Protein AF-A0A5D0RI41-F1 (afdb_monomer_lite)

Secondary structure (DSSP, 8-state):
-HHHHHHHHHHHHHHHHHHHHHHHHHHHHHHHHHHHHHHHHHHHHHHHHHHHHHHHHHHHHHHHHHHHTTS-TTSHHHHHHHHHHHHHHHHHHHHHH--HHHHHHHHHHHHHH-HHHHHHHHHHHHHHHHHHHHHHTTSSSSS---------------TTPPPSS----------

Radius of gyration: 31.16 Å; chains: 1; bounding box: 79×75×70 Å

pLDDT: mean 76.44, std 14.95, range [45.0, 96.62]

Sequence (175 aa):
MATKSKKIARDAKERVKATVKDLADETAEMAREELDDGKAALRAKGRDLRDAAADEIDETGEAARDAAGRFDDDDYRHRAAAHLADALDGLAERLRQREPGQMRADVEDFARKNPLLFYAGAALGGFALARLAKATGREGADASEEDPDEDYPFRDDIPGYPDRKGRVTNGDARR

Structure (mmCIF, N/CA/C/O backbone):
data_AF-A0A5D0RI41-F1
#
_entry.id   AF-A0A5D0RI41-F1
#
loop_
_atom_site.group_PDB
_atom_site.id
_atom_site.type_symbol
_atom_site.label_atom_id
_atom_site.label_alt_id
_atom_site.label_comp_id
_atom_site.label_asym_id
_atom_site.label_entity_id
_atom_site.label_seq_id
_atom_site.pdbx_PDB_ins_code
_atom_site.Cartn_x
_atom_site.Cartn_y
_atom_site.Cartn_z
_atom_site.occupancy
_atom_site.B_iso_or_equiv
_atom_site.auth_seq_id
_atom_site.auth_comp_id
_atom_site.auth_asym_id
_atom_site.auth_atom_id
_atom_site.pdbx_PDB_model_num
ATOM 1 N N . MET A 1 1 ? -0.263 -37.499 16.303 1.00 57.28 1 MET A N 1
ATOM 2 C CA . MET A 1 1 ? 0.344 -36.144 16.290 1.00 57.28 1 MET A CA 1
ATOM 3 C C . MET A 1 1 ? -0.570 -35.023 15.755 1.00 57.28 1 MET A C 1
ATOM 5 O O . MET A 1 1 ? -0.284 -33.864 16.027 1.00 57.28 1 MET A O 1
ATOM 9 N N . ALA A 1 2 ? -1.705 -35.308 15.095 1.00 59.66 2 ALA A N 1
ATOM 10 C CA . ALA A 1 2 ? -2.601 -34.285 14.522 1.00 59.66 2 ALA A CA 1
ATOM 11 C C . ALA A 1 2 ? -3.332 -33.364 15.538 1.00 59.66 2 ALA A C 1
ATOM 13 O O . ALA A 1 2 ? -3.767 -32.268 15.189 1.00 59.66 2 ALA A O 1
ATOM 14 N N . THR A 1 3 ? -3.456 -33.760 16.807 1.00 67.94 3 THR A N 1
ATOM 15 C CA . THR A 1 3 ? -4.219 -33.028 17.839 1.00 67.94 3 THR A CA 1
ATOM 16 C C . THR A 1 3 ? -3.485 -31.825 18.442 1.00 67.94 3 THR A C 1
ATOM 18 O O . THR A 1 3 ? -4.135 -30.856 18.830 1.00 67.94 3 THR A O 1
ATOM 21 N N . LYS A 1 4 ? -2.145 -31.838 18.492 1.00 71.75 4 LYS A N 1
ATOM 22 C CA . LYS A 1 4 ? -1.349 -30.745 19.089 1.00 71.75 4 LYS A CA 1
ATOM 23 C C . LYS A 1 4 ? -1.290 -29.514 18.171 1.00 71.75 4 LYS A C 1
ATOM 25 O O . LYS A 1 4 ? -1.491 -28.397 18.634 1.00 71.75 4 LYS A O 1
ATOM 30 N N . SER A 1 5 ? -1.132 -29.732 16.861 1.00 72.31 5 SER A N 1
ATOM 31 C CA . SER A 1 5 ? -1.140 -28.666 15.840 1.00 72.31 5 SER A CA 1
ATOM 32 C C . SER A 1 5 ? -2.473 -27.909 15.774 1.00 72.31 5 SER A C 1
ATOM 34 O O . SER A 1 5 ? -2.492 -26.685 15.666 1.00 72.31 5 SER A O 1
ATOM 36 N N . LYS A 1 6 ? -3.604 -28.613 15.916 1.00 76.69 6 LYS A N 1
ATOM 37 C CA . LYS A 1 6 ? -4.940 -27.997 15.844 1.00 76.69 6 LYS A CA 1
ATOM 38 C C . LYS A 1 6 ? -5.241 -27.071 17.033 1.00 76.69 6 LYS A C 1
ATOM 40 O O . LYS A 1 6 ? -5.970 -26.098 16.864 1.00 76.69 6 LYS A O 1
ATOM 45 N N . LYS A 1 7 ? -4.673 -27.355 18.216 1.00 80.00 7 LYS A N 1
ATOM 46 C CA . LYS A 1 7 ? -4.773 -26.479 19.398 1.00 80.00 7 LYS A CA 1
ATOM 47 C C . LYS A 1 7 ? -3.977 -25.191 19.212 1.00 80.00 7 LYS A C 1
ATOM 49 O O . LYS A 1 7 ? -4.542 -24.119 19.363 1.00 80.00 7 LYS A O 1
ATOM 54 N N . ILE A 1 8 ? -2.717 -25.303 18.793 1.00 84.50 8 ILE A N 1
ATOM 55 C CA . ILE A 1 8 ? -1.834 -24.143 18.600 1.00 84.50 8 ILE A CA 1
ATOM 56 C C . ILE A 1 8 ? -2.419 -23.180 17.557 1.00 84.50 8 ILE A C 1
ATOM 58 O O . ILE A 1 8 ? -2.477 -21.977 17.796 1.00 84.50 8 ILE A O 1
ATOM 62 N N . ALA A 1 9 ? -2.933 -23.706 16.441 1.00 85.56 9 ALA A N 1
ATOM 63 C CA . ALA A 1 9 ? -3.579 -22.889 15.415 1.00 85.56 9 ALA A CA 1
ATOM 64 C C . ALA A 1 9 ? -4.858 -22.194 15.918 1.00 85.56 9 ALA A C 1
ATOM 66 O O . ALA A 1 9 ? -5.126 -21.049 15.555 1.00 85.56 9 ALA A O 1
ATOM 67 N N . ARG A 1 10 ? -5.651 -22.863 16.766 1.00 87.12 10 ARG A N 1
ATOM 68 C CA . ARG A 1 10 ? -6.853 -22.274 17.368 1.00 87.12 10 ARG A CA 1
ATOM 69 C C . ARG A 1 10 ? -6.493 -21.169 18.357 1.00 87.12 10 ARG A C 1
ATOM 71 O O . ARG A 1 10 ? -7.070 -20.097 18.262 1.00 87.12 10 ARG A O 1
ATOM 78 N N . ASP A 1 11 ? -5.530 -21.406 19.242 1.00 90.88 11 ASP A N 1
ATOM 79 C CA . ASP A 1 11 ? -5.113 -20.417 20.241 1.00 90.88 11 ASP A CA 1
ATOM 80 C C . ASP A 1 11 ? -4.475 -19.188 19.578 1.00 90.88 11 ASP A C 1
ATOM 82 O O . ASP A 1 11 ? -4.701 -18.059 20.005 1.00 90.88 11 ASP A O 1
ATOM 86 N N . ALA A 1 12 ? -3.706 -19.383 18.502 1.00 86.12 12 ALA A N 1
ATOM 87 C CA . ALA A 1 12 ? -3.192 -18.282 17.691 1.00 86.12 12 ALA A CA 1
ATOM 88 C C . ALA A 1 12 ? -4.334 -17.491 17.035 1.00 86.12 12 ALA A C 1
ATOM 90 O O . ALA A 1 12 ? -4.358 -16.266 17.117 1.00 86.12 12 ALA A O 1
ATOM 91 N N . LYS A 1 13 ? -5.320 -18.182 16.449 1.00 90.69 13 LYS A N 1
ATOM 92 C CA . LYS A 1 13 ? -6.497 -17.543 15.848 1.00 90.69 13 LYS A CA 1
ATOM 93 C C . LYS A 1 13 ? -7.323 -16.763 16.875 1.00 90.69 13 LYS A C 1
ATOM 95 O O . LYS A 1 13 ? -7.765 -15.667 16.562 1.00 90.69 13 LYS A O 1
ATOM 100 N N . GLU A 1 14 ? -7.532 -17.311 18.069 1.00 92.88 14 GLU A N 1
ATOM 101 C CA . GL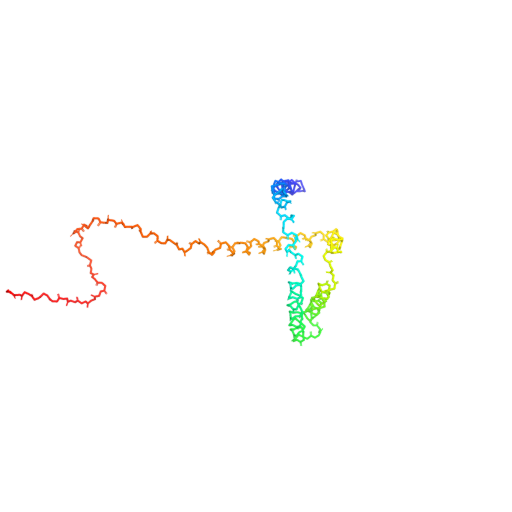U A 1 14 ? -8.270 -16.664 19.163 1.00 92.88 14 GLU A CA 1
ATOM 102 C C . GLU A 1 14 ? -7.568 -15.383 19.625 1.00 92.88 14 GLU A C 1
ATOM 104 O O . GLU A 1 14 ? -8.205 -14.337 19.697 1.00 92.88 14 GLU A O 1
ATOM 109 N N . ARG A 1 15 ? -6.246 -15.433 19.850 1.00 90.50 15 ARG A N 1
ATOM 110 C CA . ARG A 1 15 ? -5.467 -14.252 20.256 1.00 90.50 15 ARG A CA 1
ATOM 111 C C . ARG A 1 15 ? -5.462 -13.171 19.186 1.00 90.50 15 ARG A C 1
ATOM 113 O O . ARG A 1 15 ? -5.745 -12.022 19.493 1.00 90.50 15 ARG A O 1
ATOM 120 N N . VAL A 1 16 ? -5.209 -13.546 17.931 1.00 90.19 16 VAL A N 1
ATOM 121 C CA . VAL A 1 16 ? -5.262 -12.600 16.808 1.00 90.19 16 VAL A CA 1
ATOM 122 C C . VAL A 1 16 ? -6.659 -11.997 16.689 1.00 90.19 16 VAL A C 1
ATOM 124 O O . VAL A 1 16 ? -6.784 -10.794 16.516 1.00 90.19 16 VAL A O 1
ATOM 127 N N . LYS A 1 17 ? -7.719 -12.800 16.833 1.00 92.75 17 LYS A N 1
ATOM 128 C CA . LYS A 1 17 ? -9.097 -12.306 16.768 1.00 92.75 17 LYS A CA 1
ATOM 129 C C . LYS A 1 17 ? -9.418 -11.334 17.905 1.00 92.75 17 LYS A C 1
ATOM 131 O O . LYS A 1 17 ? -10.093 -10.348 17.641 1.00 92.75 17 LYS A O 1
ATOM 136 N N . ALA A 1 18 ? -8.958 -11.606 19.126 1.00 92.62 18 ALA A N 1
ATOM 137 C CA . ALA A 1 18 ? -9.145 -10.713 20.267 1.00 92.62 18 ALA A CA 1
ATOM 138 C C . ALA A 1 18 ? -8.424 -9.378 20.038 1.00 92.62 18 ALA A C 1
ATOM 140 O O . ALA A 1 18 ? -9.073 -8.342 20.004 1.00 92.62 18 ALA A O 1
ATOM 141 N N . THR A 1 19 ? -7.124 -9.413 19.729 1.00 90.44 19 THR A N 1
ATOM 142 C CA . THR A 1 19 ? -6.331 -8.201 19.469 1.00 90.44 19 THR A CA 1
ATOM 143 C C . THR A 1 19 ? -6.869 -7.388 18.293 1.00 90.44 19 THR A C 1
ATOM 145 O O . THR A 1 19 ? -6.920 -6.167 18.367 1.00 90.44 19 THR A O 1
ATOM 148 N N . VAL A 1 20 ? -7.295 -8.048 17.211 1.00 90.88 20 VAL A N 1
ATOM 149 C CA . VAL A 1 20 ? -7.903 -7.361 16.063 1.00 90.88 20 VAL A CA 1
ATOM 150 C C . VAL A 1 20 ? -9.240 -6.738 16.441 1.00 90.88 20 VAL A C 1
ATOM 152 O O . VAL A 1 20 ? -9.519 -5.642 15.979 1.00 90.88 20 VAL A O 1
ATOM 155 N N . LYS A 1 21 ? -10.068 -7.414 17.246 1.00 92.31 21 LYS A N 1
ATOM 156 C CA . LYS A 1 21 ? -11.368 -6.878 17.655 1.00 92.31 21 LYS A CA 1
ATOM 157 C C . LYS A 1 21 ? -11.198 -5.643 18.536 1.00 92.31 21 LYS A C 1
ATOM 159 O O . LYS A 1 21 ? -11.795 -4.623 18.225 1.00 92.31 21 LYS A O 1
ATOM 164 N N . ASP A 1 22 ? -10.361 -5.733 19.564 1.00 91.50 22 ASP A N 1
ATOM 165 C CA . ASP A 1 22 ? -10.142 -4.630 20.503 1.00 91.50 22 ASP A CA 1
ATOM 166 C C . ASP A 1 22 ? -9.575 -3.403 19.771 1.00 91.50 22 ASP A C 1
ATOM 168 O O . ASP A 1 22 ? -10.104 -2.301 19.892 1.00 91.50 22 ASP A O 1
ATOM 172 N N . LEU A 1 23 ? -8.573 -3.616 18.907 1.00 87.50 23 LEU A N 1
ATOM 173 C CA . LEU A 1 23 ? -7.994 -2.549 18.094 1.00 87.50 23 LEU A CA 1
ATOM 174 C C . LEU A 1 23 ? -8.993 -1.982 17.076 1.00 87.50 23 LEU A C 1
ATOM 176 O O . LEU A 1 23 ? -9.007 -0.776 16.843 1.00 87.50 23 LEU A O 1
ATOM 180 N N . ALA A 1 24 ? -9.809 -2.831 16.445 1.00 90.50 24 ALA A N 1
ATOM 181 C CA . ALA A 1 24 ? -10.804 -2.394 15.470 1.00 90.50 24 ALA A CA 1
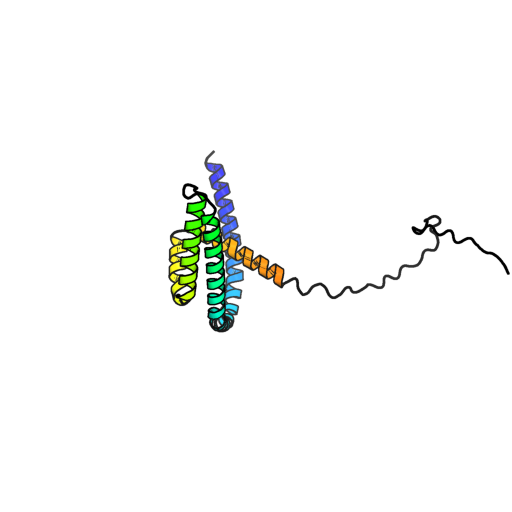ATOM 182 C C . ALA A 1 24 ? -11.917 -1.568 16.118 1.00 90.50 24 ALA A C 1
ATOM 184 O O . ALA A 1 24 ? -12.332 -0.585 15.516 1.00 90.50 24 ALA A O 1
ATOM 185 N N . ASP A 1 25 ? -12.385 -1.937 17.313 1.00 91.31 25 ASP A N 1
ATOM 186 C CA . ASP A 1 25 ? -13.413 -1.178 18.030 1.00 91.31 25 ASP A CA 1
ATOM 187 C C . ASP A 1 25 ? -12.871 0.211 18.433 1.00 91.31 25 ASP A C 1
ATOM 189 O O . ASP A 1 25 ? -13.503 1.221 18.128 1.00 91.31 25 ASP A O 1
ATOM 193 N N . GLU A 1 26 ? -11.654 0.284 18.988 1.00 87.12 26 GLU A N 1
ATOM 194 C CA . GLU A 1 26 ? -11.008 1.546 19.392 1.00 87.12 26 GLU A CA 1
ATOM 195 C C . GLU A 1 26 ? -10.714 2.476 18.199 1.00 87.12 26 GLU A C 1
ATOM 197 O O . GLU A 1 26 ? -11.006 3.672 18.229 1.00 87.12 26 GLU A O 1
ATOM 202 N N . THR A 1 27 ? -10.177 1.934 17.102 1.00 86.19 27 THR A N 1
ATOM 203 C CA . THR A 1 27 ? -9.853 2.740 15.911 1.00 86.19 27 THR A CA 1
ATOM 204 C C . THR A 1 27 ? -11.070 3.087 15.055 1.00 86.19 27 THR A C 1
ATOM 206 O O . THR A 1 27 ? -11.059 4.122 14.388 1.00 86.19 27 THR A O 1
ATOM 209 N N . ALA A 1 28 ? -12.132 2.274 15.058 1.00 87.12 28 ALA A N 1
ATOM 210 C CA . ALA A 1 28 ? -13.331 2.554 14.268 1.00 87.12 28 ALA A CA 1
ATOM 211 C C . ALA A 1 28 ? -14.121 3.758 14.790 1.00 87.12 28 ALA A C 1
ATOM 213 O O . ALA A 1 28 ? -14.754 4.442 13.985 1.00 87.12 28 ALA A O 1
ATOM 214 N N . GLU A 1 29 ? -14.114 4.018 16.099 1.00 85.50 29 GLU A N 1
ATOM 215 C CA . GLU A 1 29 ? -14.785 5.190 16.673 1.00 85.50 29 GLU A CA 1
ATOM 216 C C . GLU A 1 29 ? -14.066 6.486 16.291 1.00 85.50 29 GLU A C 1
ATOM 218 O O . GLU A 1 29 ? -14.686 7.351 15.673 1.00 85.50 29 GLU A O 1
ATOM 223 N N . MET A 1 30 ? -12.749 6.560 16.515 1.00 81.06 30 MET A N 1
ATOM 224 C CA . MET A 1 30 ? -11.928 7.716 16.120 1.00 81.06 30 MET A CA 1
ATOM 225 C C . MET A 1 30 ? -11.986 7.979 14.610 1.00 81.06 30 MET A C 1
ATOM 227 O O . MET A 1 30 ? -12.172 9.110 14.166 1.00 81.06 30 MET A O 1
ATOM 231 N N . ALA A 1 31 ? -11.900 6.920 13.798 1.00 81.31 31 ALA A N 1
ATOM 232 C CA . ALA A 1 31 ? -11.976 7.063 12.351 1.00 81.31 31 ALA A CA 1
ATOM 233 C C . ALA A 1 31 ? -13.327 7.631 11.896 1.00 81.31 31 ALA A C 1
ATOM 235 O O . ALA A 1 31 ? -13.362 8.428 10.966 1.00 81.31 31 ALA A O 1
ATOM 236 N N . ARG A 1 32 ? -14.453 7.238 12.507 1.00 81.00 32 ARG A N 1
ATOM 237 C CA . ARG A 1 32 ? -15.777 7.748 12.101 1.00 81.00 32 ARG A CA 1
ATOM 238 C C . ARG A 1 32 ? -15.910 9.252 12.317 1.00 81.00 32 ARG A C 1
ATOM 240 O O . ARG A 1 32 ? -16.519 9.899 11.472 1.00 81.00 32 ARG A O 1
ATOM 247 N N . GLU A 1 33 ? -15.335 9.774 13.395 1.00 78.56 33 GLU A N 1
ATOM 248 C CA . GLU A 1 33 ? -15.385 11.197 13.741 1.00 78.56 33 GLU A CA 1
ATOM 249 C C . GLU A 1 33 ? -14.513 12.042 12.795 1.00 78.56 33 GLU A C 1
ATOM 251 O O . GLU A 1 33 ? -14.964 13.053 12.267 1.00 78.56 33 GLU A O 1
ATOM 256 N N . GLU A 1 34 ? -13.309 11.571 12.460 1.00 74.00 34 GLU A N 1
ATOM 257 C CA . GLU A 1 34 ? -12.358 12.315 11.616 1.00 74.00 34 GLU A CA 1
ATOM 258 C C . GLU A 1 34 ? -12.627 12.171 10.100 1.00 74.00 34 GLU A C 1
ATOM 260 O O . GLU A 1 34 ? -12.261 13.022 9.280 1.00 74.00 34 GLU A O 1
ATOM 265 N N . LEU A 1 35 ? -13.315 11.098 9.693 1.00 77.25 35 LEU A N 1
ATOM 266 C CA . LEU A 1 35 ? -13.614 10.824 8.286 1.00 77.25 35 LEU A CA 1
ATOM 267 C C . LEU A 1 35 ? -14.598 11.818 7.662 1.00 77.25 35 LEU A C 1
ATOM 269 O O . LEU A 1 35 ? -14.545 12.000 6.444 1.00 77.25 35 LEU A O 1
ATOM 273 N N . ASP A 1 36 ? -15.520 12.411 8.418 1.00 73.44 36 ASP A N 1
ATOM 274 C CA . ASP A 1 36 ? -16.509 13.330 7.840 1.00 73.44 36 ASP A CA 1
ATOM 275 C C . ASP A 1 36 ? -15.905 14.698 7.489 1.00 73.44 36 ASP A C 1
ATOM 277 O O . ASP A 1 36 ? -16.159 15.196 6.387 1.00 73.44 36 ASP A O 1
ATOM 281 N N . ASP A 1 37 ? -14.984 15.209 8.308 1.00 70.56 37 ASP A N 1
ATOM 282 C CA . ASP A 1 37 ? -14.264 16.460 8.041 1.00 70.56 37 ASP A CA 1
ATOM 283 C C . ASP A 1 37 ? -13.185 16.293 6.953 1.00 70.56 37 ASP A C 1
ATOM 285 O O . ASP A 1 37 ? -13.022 17.140 6.067 1.00 70.56 37 ASP A O 1
ATOM 289 N N . GLY A 1 38 ? -12.495 15.147 6.924 1.00 69.81 38 GLY A N 1
ATOM 290 C CA . GLY A 1 38 ? -11.444 14.873 5.937 1.00 69.81 38 GLY A CA 1
ATOM 291 C C . GLY A 1 38 ? -11.954 14.640 4.506 1.00 69.81 38 GLY A C 1
ATOM 292 O O . GLY A 1 38 ? -11.263 14.949 3.527 1.00 69.81 38 GLY A O 1
ATOM 293 N N . LYS A 1 39 ? -13.182 14.125 4.337 1.00 72.25 39 LYS A N 1
ATOM 294 C CA . LYS A 1 39 ? -13.746 13.755 3.019 1.00 72.25 39 LYS A CA 1
ATOM 295 C C . LYS A 1 39 ? -13.860 14.929 2.047 1.00 72.25 39 LYS A C 1
ATOM 297 O O . LYS A 1 39 ? -13.764 14.715 0.838 1.00 72.25 39 LYS A O 1
ATOM 302 N N . ALA A 1 40 ? -14.117 16.145 2.527 1.00 69.94 40 ALA A N 1
ATOM 303 C CA . ALA A 1 40 ? -14.241 17.318 1.660 1.00 69.94 40 ALA A CA 1
ATOM 304 C C . ALA A 1 40 ? -12.872 17.765 1.118 1.00 69.94 40 ALA A C 1
ATOM 306 O O . ALA A 1 40 ? -12.721 17.954 -0.091 1.00 69.94 40 ALA A O 1
ATOM 307 N N . ALA A 1 41 ? -11.856 17.826 1.982 1.00 67.88 41 ALA A N 1
ATOM 308 C CA . ALA A 1 41 ? -10.488 18.190 1.610 1.00 67.88 41 ALA A CA 1
ATOM 309 C C . ALA A 1 41 ? -9.835 17.156 0.672 1.00 67.88 41 ALA A C 1
ATOM 311 O O . ALA A 1 41 ? -9.137 17.515 -0.281 1.00 67.88 41 ALA A O 1
ATOM 312 N N . LEU A 1 42 ? -10.118 15.869 0.892 1.00 70.56 42 LEU A N 1
ATOM 313 C CA . LEU A 1 42 ? -9.603 14.768 0.074 1.00 70.56 42 LEU A CA 1
ATOM 314 C C . LEU A 1 42 ? -10.150 14.763 -1.357 1.00 70.56 42 LEU A C 1
ATOM 316 O O . LEU A 1 42 ? -9.442 14.357 -2.275 1.00 70.56 42 LEU A O 1
ATOM 320 N N . ARG A 1 43 ? -11.391 15.216 -1.581 1.00 72.25 43 ARG A N 1
ATOM 321 C CA . ARG A 1 43 ? -11.958 15.283 -2.939 1.00 72.25 43 ARG A CA 1
ATOM 322 C C . ARG A 1 43 ? -11.263 16.335 -3.800 1.00 72.25 43 ARG A C 1
ATOM 324 O O . ARG A 1 43 ? -11.031 16.072 -4.973 1.00 72.25 43 ARG A O 1
ATOM 331 N N . ALA A 1 44 ? -10.901 17.480 -3.218 1.00 69.75 44 ALA A N 1
ATOM 332 C CA . ALA A 1 44 ? -10.232 18.562 -3.939 1.00 69.75 44 ALA A CA 1
ATOM 333 C C . ALA A 1 44 ? -8.772 18.219 -4.283 1.00 69.75 44 ALA A C 1
ATOM 335 O O . ALA A 1 44 ? -8.354 18.424 -5.414 1.00 69.75 44 ALA A O 1
ATOM 336 N N . LYS A 1 45 ? -8.021 17.622 -3.346 1.00 74.25 45 LYS A N 1
ATOM 337 C CA . LYS A 1 45 ? -6.627 17.186 -3.581 1.00 74.25 45 LYS A CA 1
ATOM 338 C C . LYS A 1 45 ? -6.502 15.851 -4.319 1.00 74.25 45 LYS A C 1
ATOM 340 O O . LYS A 1 45 ? -5.416 15.461 -4.735 1.00 74.25 45 LYS A O 1
ATOM 345 N N . GLY A 1 46 ? -7.608 15.124 -4.449 1.00 75.75 46 GLY A N 1
ATOM 346 C CA . GLY A 1 46 ? -7.612 13.766 -4.971 1.00 75.75 46 GLY A CA 1
ATOM 347 C C . GLY A 1 46 ? -7.349 13.669 -6.468 1.00 75.75 46 GLY A C 1
ATOM 348 O O . GLY A 1 46 ? -6.950 12.598 -6.900 1.00 75.75 46 GLY A O 1
ATOM 349 N N . ARG A 1 47 ? -7.577 14.730 -7.254 1.00 75.25 47 ARG A N 1
ATOM 350 C CA . ARG A 1 47 ? -7.310 14.722 -8.700 1.00 75.25 47 ARG A CA 1
ATOM 351 C C . ARG A 1 47 ? -5.817 14.863 -8.984 1.00 75.25 47 ARG A C 1
ATOM 353 O O . ARG A 1 47 ? -5.239 13.959 -9.566 1.00 75.25 47 ARG A O 1
ATOM 360 N N . ASP A 1 48 ? -5.192 15.904 -8.445 1.00 80.81 48 ASP A N 1
ATOM 361 C CA . ASP A 1 48 ? -3.763 16.168 -8.646 1.00 80.81 48 ASP A CA 1
ATOM 362 C C . ASP A 1 48 ? -2.888 15.023 -8.117 1.00 80.81 48 ASP A C 1
ATOM 364 O O . ASP A 1 48 ? -1.920 14.623 -8.754 1.00 80.81 48 ASP A O 1
ATOM 368 N N . LEU A 1 49 ? -3.266 14.431 -6.976 1.00 81.81 49 LEU A N 1
ATOM 369 C CA . LEU A 1 49 ? -2.569 13.266 -6.428 1.00 81.81 49 LEU A CA 1
ATOM 370 C C . LEU A 1 49 ? -2.716 12.018 -7.313 1.00 81.81 49 LEU A C 1
ATOM 372 O O . LEU A 1 49 ? -1.798 11.206 -7.365 1.00 81.81 49 LEU A O 1
ATOM 376 N N . ARG A 1 50 ? -3.863 11.837 -7.982 1.00 81.12 50 ARG A N 1
ATOM 377 C CA . ARG A 1 50 ? -4.070 10.714 -8.913 1.00 81.12 50 ARG A CA 1
ATOM 378 C C . ARG A 1 50 ? -3.246 10.886 -10.166 1.00 81.12 50 ARG A C 1
ATOM 380 O O . ARG A 1 50 ? -2.647 9.911 -10.591 1.00 81.12 50 ARG A O 1
ATOM 387 N N . ASP A 1 51 ? -3.240 12.090 -10.725 1.00 82.88 51 ASP A N 1
ATOM 388 C CA . ASP A 1 51 ? -2.492 12.385 -11.941 1.00 82.88 51 ASP A CA 1
ATOM 389 C C . ASP A 1 51 ? -0.990 12.199 -11.670 1.00 82.88 51 ASP A C 1
ATOM 391 O O . ASP A 1 51 ? -0.354 11.397 -12.344 1.00 82.88 51 ASP A O 1
ATOM 395 N N . ALA A 1 52 ? -0.466 12.767 -10.575 1.00 84.75 52 ALA A N 1
ATOM 396 C CA . ALA A 1 52 ? 0.930 12.571 -10.171 1.00 84.75 52 ALA A CA 1
ATOM 397 C C . ALA A 1 52 ? 1.285 11.098 -9.888 1.00 84.75 52 ALA A C 1
ATOM 399 O O . ALA A 1 52 ? 2.359 10.631 -10.254 1.00 84.75 52 ALA A O 1
ATOM 400 N N . ALA A 1 53 ? 0.392 10.346 -9.240 1.00 85.69 53 ALA A N 1
ATOM 401 C CA . ALA A 1 53 ? 0.624 8.927 -8.986 1.00 85.69 53 ALA A CA 1
ATOM 402 C C . ALA A 1 53 ? 0.526 8.073 -10.260 1.00 85.69 53 ALA A C 1
ATOM 404 O O . ALA A 1 53 ? 1.220 7.067 -10.360 1.00 85.69 53 ALA A O 1
ATOM 405 N N . ALA A 1 54 ? -0.336 8.436 -11.213 1.00 87.12 54 ALA A N 1
ATOM 406 C CA . ALA A 1 54 ? -0.434 7.749 -12.495 1.00 87.12 54 ALA A CA 1
ATOM 407 C C . ALA A 1 54 ? 0.839 7.963 -13.318 1.00 87.12 54 ALA A C 1
ATOM 409 O O . ALA A 1 54 ? 1.364 6.992 -13.851 1.00 87.12 54 ALA A O 1
ATOM 410 N N . ASP A 1 55 ? 1.354 9.193 -13.343 1.00 87.50 55 ASP A N 1
ATOM 411 C CA . ASP A 1 55 ? 2.579 9.538 -14.063 1.00 87.50 55 ASP A CA 1
ATOM 412 C C . ASP A 1 55 ? 3.804 8.793 -13.479 1.00 87.50 55 ASP A C 1
ATOM 414 O O . ASP A 1 55 ? 4.586 8.214 -14.225 1.00 87.50 55 ASP A O 1
ATOM 418 N N . GLU A 1 56 ? 3.926 8.691 -12.149 1.00 88.94 56 GLU A N 1
ATOM 419 C CA . GLU A 1 56 ? 4.994 7.910 -11.487 1.00 88.94 56 GLU A CA 1
ATOM 420 C C . GLU A 1 56 ? 4.909 6.399 -11.798 1.00 88.94 56 GLU A C 1
ATOM 422 O O . GLU A 1 56 ? 5.922 5.711 -11.967 1.00 88.94 56 GLU A O 1
ATOM 427 N N . ILE A 1 57 ? 3.688 5.853 -11.850 1.00 89.12 57 ILE A N 1
ATOM 428 C CA . ILE A 1 57 ? 3.457 4.442 -12.188 1.00 89.12 57 ILE A CA 1
ATOM 429 C C . ILE A 1 57 ? 3.840 4.173 -13.646 1.00 89.12 57 ILE A C 1
ATOM 431 O O . ILE A 1 57 ? 4.422 3.122 -13.920 1.00 89.12 57 ILE A O 1
ATOM 435 N N . ASP A 1 58 ? 3.526 5.104 -14.546 1.00 86.69 58 ASP A N 1
ATOM 436 C CA . ASP A 1 58 ? 3.877 5.034 -15.965 1.00 86.69 58 ASP A CA 1
ATOM 437 C C . ASP A 1 58 ? 5.401 5.054 -16.147 1.00 86.69 58 ASP A C 1
ATOM 439 O O . ASP A 1 58 ? 5.962 4.111 -16.702 1.00 86.69 58 ASP A O 1
ATOM 443 N N . GLU A 1 59 ? 6.096 6.016 -15.528 1.00 87.50 59 GLU A N 1
ATOM 444 C CA . GLU A 1 59 ? 7.566 6.108 -15.551 1.00 87.50 59 GLU A CA 1
ATOM 445 C C . GLU A 1 59 ? 8.230 4.829 -15.011 1.00 87.50 59 GLU A C 1
ATOM 447 O O . GLU A 1 59 ? 9.187 4.296 -15.582 1.00 87.50 59 GLU A O 1
ATOM 452 N N . THR A 1 60 ? 7.685 4.266 -13.930 1.00 88.56 60 THR A N 1
ATOM 453 C CA . THR A 1 60 ? 8.173 2.996 -13.380 1.00 88.56 60 THR A CA 1
ATOM 454 C C . THR A 1 60 ? 7.903 1.821 -14.327 1.00 88.56 60 THR A C 1
ATOM 456 O O . THR A 1 60 ? 8.731 0.911 -14.440 1.00 88.56 60 THR A O 1
ATOM 459 N N . GLY A 1 61 ? 6.750 1.809 -14.999 1.00 86.06 61 GLY A N 1
ATOM 460 C CA . GLY A 1 61 ? 6.383 0.809 -16.000 1.00 86.06 61 GLY A CA 1
ATOM 461 C C . GLY A 1 61 ? 7.312 0.843 -17.211 1.00 86.06 61 GLY A C 1
ATOM 462 O O . GLY A 1 61 ? 7.794 -0.211 -17.639 1.00 86.06 61 GLY A O 1
ATOM 463 N N . GLU A 1 62 ? 7.632 2.039 -17.701 1.00 84.75 62 GLU A N 1
ATOM 464 C CA . GLU A 1 62 ? 8.619 2.267 -18.756 1.00 84.75 62 GLU A CA 1
ATOM 465 C C . GLU A 1 62 ? 10.004 1.776 -18.327 1.00 84.75 62 GLU A C 1
ATOM 467 O O . GLU A 1 62 ? 10.607 0.956 -19.019 1.00 84.75 62 GLU A O 1
ATOM 472 N N . ALA A 1 63 ? 10.474 2.156 -17.135 1.00 86.56 63 ALA A N 1
ATOM 473 C CA . ALA A 1 63 ? 11.753 1.688 -16.604 1.00 86.56 63 ALA A CA 1
ATOM 474 C C . ALA A 1 63 ? 11.803 0.154 -16.446 1.00 86.56 63 ALA A C 1
ATOM 476 O O . ALA A 1 63 ? 12.834 -0.478 -16.706 1.00 86.56 63 ALA A O 1
ATOM 477 N N . ALA A 1 64 ? 10.692 -0.469 -16.042 1.00 80.00 64 ALA A N 1
ATOM 478 C CA . ALA A 1 64 ? 10.569 -1.921 -15.945 1.00 80.00 64 ALA A CA 1
ATOM 479 C C . ALA A 1 64 ? 10.577 -2.598 -17.324 1.00 80.00 64 ALA A C 1
ATOM 481 O O . ALA A 1 64 ? 11.198 -3.652 -17.481 1.00 80.00 64 ALA A O 1
ATOM 482 N N . ARG A 1 65 ? 9.929 -1.997 -18.328 1.00 81.62 65 AR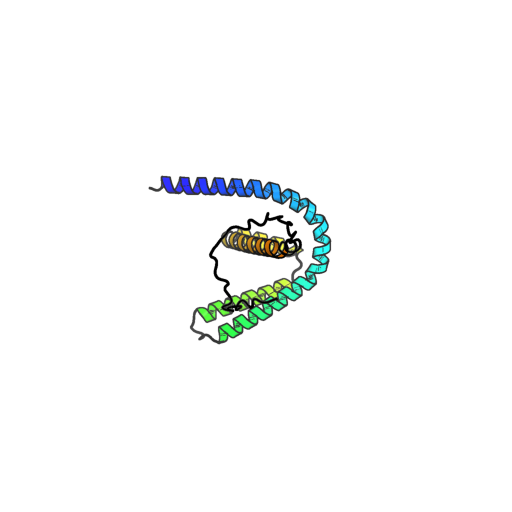G A N 1
ATOM 483 C CA . ARG A 1 65 ? 9.927 -2.471 -19.718 1.00 81.62 65 ARG A CA 1
ATOM 484 C C . ARG A 1 65 ? 11.307 -2.334 -20.362 1.00 81.62 65 ARG A C 1
ATOM 486 O O . ARG A 1 65 ? 11.776 -3.284 -20.986 1.00 81.62 65 ARG A O 1
ATOM 493 N N . ASP A 1 66 ? 11.999 -1.229 -20.116 1.00 85.62 66 ASP A N 1
ATOM 494 C CA . ASP A 1 66 ? 13.389 -1.016 -20.523 1.00 85.62 66 ASP A CA 1
ATOM 495 C C . ASP A 1 66 ? 14.331 -2.033 -19.880 1.00 85.62 66 ASP A C 1
ATOM 497 O O . ASP A 1 66 ? 15.224 -2.572 -20.534 1.00 85.62 66 ASP A O 1
ATOM 501 N N . ALA A 1 67 ? 14.133 -2.334 -18.595 1.00 80.56 67 AL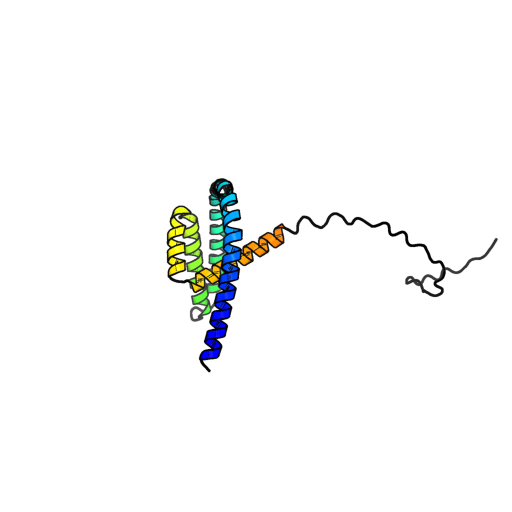A A N 1
ATOM 502 C CA . ALA A 1 67 ? 14.878 -3.384 -17.915 1.00 80.56 67 ALA A CA 1
ATOM 503 C C . ALA A 1 67 ? 14.558 -4.774 -18.492 1.00 80.56 67 ALA A C 1
ATOM 505 O O . ALA A 1 67 ? 15.477 -5.571 -18.669 1.00 80.56 67 ALA A O 1
ATOM 506 N N . ALA A 1 68 ? 13.294 -5.057 -18.826 1.00 76.81 68 ALA A N 1
ATOM 507 C CA . ALA A 1 68 ? 12.878 -6.303 -19.473 1.00 76.81 68 ALA A CA 1
ATOM 508 C C . ALA A 1 68 ? 13.571 -6.499 -20.830 1.00 76.81 68 ALA A C 1
ATOM 510 O O . ALA A 1 68 ? 14.056 -7.592 -21.116 1.00 76.81 68 ALA A O 1
ATOM 511 N N . GLY A 1 69 ? 13.695 -5.425 -21.619 1.00 77.88 69 GLY A N 1
ATOM 512 C CA . GLY A 1 69 ? 14.395 -5.418 -22.906 1.00 77.88 69 GLY A CA 1
ATOM 513 C C . GLY A 1 69 ? 15.908 -5.664 -22.819 1.00 77.88 69 GLY A C 1
ATOM 514 O O . GLY A 1 69 ? 16.555 -5.840 -23.848 1.00 77.88 69 GLY A O 1
ATOM 515 N N . ARG A 1 70 ? 16.489 -5.694 -21.609 1.00 79.94 70 ARG A N 1
ATOM 516 C CA . ARG A 1 70 ? 17.900 -6.063 -21.374 1.00 79.94 70 ARG A CA 1
ATOM 517 C C . ARG A 1 70 ? 18.102 -7.553 -21.089 1.00 79.94 70 ARG A C 1
ATOM 519 O O . ARG A 1 70 ? 19.249 -7.980 -20.973 1.00 79.94 70 ARG A O 1
ATOM 526 N N . PHE A 1 71 ? 17.028 -8.326 -20.937 1.00 78.44 71 PHE A N 1
ATOM 527 C CA . PHE A 1 71 ? 17.078 -9.776 -20.743 1.00 78.44 71 PHE A CA 1
ATOM 528 C C . PHE A 1 71 ? 16.691 -10.497 -22.037 1.00 78.44 71 PHE A C 1
ATOM 530 O O . PHE A 1 71 ? 15.858 -9.995 -22.786 1.00 78.44 71 PHE A O 1
ATOM 537 N N . ASP A 1 72 ? 17.276 -11.673 -22.279 1.00 78.00 72 ASP A N 1
ATOM 538 C CA . ASP A 1 72 ? 16.916 -12.517 -23.423 1.00 78.00 72 ASP A CA 1
ATOM 539 C C . ASP A 1 72 ? 15.427 -12.913 -23.374 1.00 78.00 72 ASP A C 1
ATOM 541 O O . ASP A 1 72 ? 14.898 -13.234 -22.305 1.00 78.00 72 ASP A O 1
ATOM 545 N N . ASP A 1 73 ? 14.768 -12.947 -24.536 1.00 68.06 73 ASP A N 1
ATOM 546 C CA . ASP A 1 73 ? 13.321 -13.202 -24.668 1.00 68.06 73 ASP A CA 1
ATOM 547 C C . ASP A 1 73 ? 12.874 -14.578 -24.121 1.00 68.06 73 ASP A C 1
ATOM 549 O O . ASP A 1 73 ? 11.710 -14.759 -23.754 1.00 68.06 73 ASP A O 1
ATOM 553 N N . ASP A 1 74 ? 13.791 -15.548 -24.032 1.00 74.19 74 ASP A N 1
ATOM 554 C CA . ASP A 1 74 ? 13.543 -16.889 -23.475 1.00 74.19 74 ASP A CA 1
ATOM 555 C C . ASP A 1 74 ? 13.684 -16.955 -21.938 1.00 74.19 74 ASP A C 1
ATOM 557 O O . ASP A 1 74 ? 13.410 -17.987 -21.317 1.00 74.19 74 ASP A O 1
ATOM 561 N N . ASP A 1 75 ? 14.100 -15.864 -21.287 1.00 78.12 75 ASP A N 1
ATOM 562 C CA . ASP A 1 75 ? 14.273 -15.818 -19.838 1.00 78.12 75 ASP A CA 1
ATOM 563 C C . ASP A 1 75 ? 12.928 -15.594 -19.119 1.00 78.12 75 ASP A C 1
ATOM 565 O O . ASP A 1 75 ? 12.137 -14.698 -19.433 1.00 78.12 75 ASP A O 1
ATOM 569 N N . TYR A 1 76 ? 12.683 -16.369 -18.059 1.00 78.38 76 TYR A N 1
ATOM 570 C CA . TYR A 1 76 ? 11.526 -16.190 -17.177 1.00 78.38 76 TYR A CA 1
ATOM 571 C C . TYR A 1 76 ? 11.455 -14.770 -16.588 1.00 78.38 76 TYR A C 1
ATOM 573 O O . TYR A 1 76 ? 10.364 -14.280 -16.286 1.00 78.38 76 TYR A O 1
ATOM 581 N N . ARG A 1 77 ? 12.606 -14.101 -16.440 1.00 79.25 77 ARG A N 1
ATOM 582 C CA . ARG A 1 77 ? 12.716 -12.720 -15.954 1.00 79.25 77 ARG A CA 1
ATOM 583 C C . ARG A 1 77 ? 12.149 -11.707 -16.941 1.00 79.25 77 ARG A C 1
ATOM 585 O O . ARG A 1 77 ? 11.464 -10.791 -16.494 1.00 79.25 77 ARG A O 1
ATOM 592 N N . HIS A 1 78 ? 12.356 -11.904 -18.245 1.00 78.75 78 HIS A N 1
ATOM 593 C CA . HIS A 1 78 ? 11.768 -11.057 -19.283 1.00 78.75 78 HIS A CA 1
ATOM 594 C C . HIS A 1 78 ? 10.239 -11.119 -19.206 1.00 78.75 78 HIS A C 1
ATOM 596 O O . HIS A 1 78 ? 9.574 -10.096 -19.057 1.00 78.75 78 HIS A O 1
ATOM 602 N N . ARG A 1 79 ? 9.671 -12.333 -19.188 1.00 79.94 79 ARG A N 1
ATOM 603 C CA . ARG A 1 79 ? 8.214 -12.528 -19.112 1.00 79.94 79 ARG A CA 1
ATOM 604 C C . ARG A 1 79 ? 7.619 -11.996 -17.802 1.00 79.94 79 ARG A C 1
ATOM 606 O O . ARG A 1 79 ? 6.536 -11.418 -17.818 1.00 79.94 79 ARG A O 1
ATOM 613 N N . ALA A 1 80 ? 8.319 -12.146 -16.676 1.00 81.56 80 ALA A N 1
ATOM 614 C CA . ALA A 1 80 ? 7.887 -11.586 -15.394 1.00 81.56 80 ALA A CA 1
ATOM 615 C C . ALA A 1 80 ? 7.908 -10.046 -15.386 1.00 81.56 80 ALA A C 1
ATOM 617 O O . ALA A 1 80 ? 6.958 -9.428 -14.908 1.00 81.56 80 ALA A O 1
ATOM 618 N N . ALA A 1 81 ? 8.958 -9.430 -15.935 1.00 81.38 81 ALA A N 1
ATOM 619 C CA . ALA A 1 81 ? 9.081 -7.978 -16.024 1.00 81.38 81 ALA A CA 1
ATOM 620 C C . ALA A 1 81 ? 8.071 -7.375 -17.016 1.00 81.38 81 ALA A C 1
ATOM 622 O O . ALA A 1 81 ? 7.443 -6.368 -16.704 1.00 81.38 81 ALA A O 1
ATOM 623 N N . ALA A 1 82 ? 7.829 -8.035 -18.152 1.00 80.88 82 ALA A N 1
ATOM 624 C CA . ALA A 1 82 ? 6.801 -7.637 -19.112 1.00 80.88 82 ALA A CA 1
ATOM 625 C C . ALA A 1 82 ? 5.394 -7.676 -18.493 1.00 80.88 82 ALA A C 1
ATOM 627 O O . ALA A 1 82 ? 4.647 -6.707 -18.604 1.00 80.88 82 ALA A O 1
ATOM 628 N N . HIS A 1 83 ? 5.062 -8.745 -17.758 1.00 84.81 83 HIS A N 1
ATOM 629 C CA . HIS A 1 83 ? 3.794 -8.830 -17.029 1.00 84.81 83 HIS A CA 1
ATOM 630 C C . HIS A 1 83 ? 3.643 -7.751 -15.958 1.00 84.81 83 HIS A C 1
ATOM 632 O O . HIS A 1 83 ? 2.531 -7.280 -15.721 1.00 84.81 83 HIS A O 1
ATOM 638 N N . LEU A 1 84 ? 4.739 -7.371 -15.300 1.00 85.38 84 LEU A N 1
ATOM 639 C CA . LEU A 1 84 ? 4.721 -6.282 -14.336 1.00 85.38 84 LEU A CA 1
ATOM 640 C C . LEU A 1 84 ? 4.467 -4.941 -15.031 1.00 85.38 84 LEU A C 1
ATOM 642 O O . LEU A 1 84 ? 3.600 -4.203 -14.580 1.00 85.38 84 LEU A O 1
ATOM 646 N N . ALA A 1 85 ? 5.156 -4.661 -16.139 1.00 82.62 85 ALA A N 1
ATOM 647 C CA . ALA A 1 85 ? 4.947 -3.446 -16.923 1.00 82.62 85 ALA A CA 1
ATOM 648 C C . ALA A 1 85 ? 3.492 -3.327 -17.413 1.00 82.62 85 ALA A C 1
ATOM 650 O O . ALA A 1 85 ? 2.857 -2.307 -17.174 1.00 82.62 85 ALA A O 1
ATOM 651 N N . ASP A 1 86 ? 2.917 -4.394 -17.982 1.00 84.62 86 ASP A N 1
ATOM 652 C CA . ASP A 1 86 ? 1.507 -4.401 -18.412 1.00 84.62 86 ASP A CA 1
ATOM 653 C C . ASP A 1 86 ? 0.531 -4.200 -17.238 1.00 84.62 86 ASP A C 1
ATOM 655 O O . ASP A 1 86 ? -0.528 -3.581 -17.375 1.00 84.62 86 ASP A O 1
ATOM 659 N N . ALA A 1 87 ? 0.866 -4.736 -16.059 1.00 86.06 87 ALA A N 1
ATOM 660 C CA . ALA A 1 87 ? 0.057 -4.550 -14.862 1.00 86.06 87 ALA A CA 1
ATOM 661 C C . ALA A 1 87 ? 0.107 -3.104 -14.338 1.00 86.06 87 ALA A C 1
ATOM 663 O O . ALA A 1 87 ? -0.921 -2.615 -13.860 1.00 86.06 87 ALA A O 1
ATOM 664 N N . LEU A 1 88 ? 1.269 -2.444 -14.428 1.00 86.00 88 LEU A N 1
ATOM 665 C CA . LEU A 1 88 ? 1.480 -1.045 -14.042 1.00 86.00 88 LEU A CA 1
ATOM 666 C C . LEU A 1 88 ? 0.781 -0.087 -15.012 1.00 86.00 88 LEU A C 1
ATOM 668 O O . LEU A 1 88 ? 0.028 0.772 -14.564 1.00 86.00 88 LEU A O 1
ATOM 672 N N . ASP A 1 89 ? 0.909 -0.313 -16.316 1.00 84.06 89 ASP A N 1
ATOM 673 C CA . ASP A 1 89 ? 0.254 0.487 -17.360 1.00 84.06 89 ASP A CA 1
ATOM 674 C C . ASP A 1 89 ? -1.282 0.419 -17.226 1.00 84.06 89 ASP A C 1
ATOM 676 O O . ASP A 1 89 ? -1.997 1.416 -17.068 1.00 84.06 89 ASP A O 1
ATOM 680 N N . GLY A 1 90 ? -1.812 -0.801 -17.069 1.00 83.75 90 GLY A N 1
ATOM 681 C CA . GLY A 1 90 ? -3.228 -0.996 -16.770 1.00 83.75 90 GLY A CA 1
ATOM 682 C C . GLY A 1 90 ? -3.666 -0.390 -15.429 1.00 83.75 90 GLY A C 1
ATOM 683 O O . GLY A 1 90 ? -4.860 -0.158 -15.221 1.00 83.75 90 GLY A O 1
ATOM 684 N N . LEU A 1 91 ? -2.759 -0.171 -14.475 1.00 85.06 91 LEU A N 1
ATOM 685 C CA . LEU A 1 91 ? -3.062 0.502 -13.211 1.00 85.06 91 LEU A CA 1
ATOM 686 C C . LEU A 1 91 ? -3.107 2.027 -13.381 1.00 85.06 91 LEU A C 1
ATOM 688 O O . LEU A 1 91 ? -4.056 2.632 -12.878 1.00 85.06 91 LEU A O 1
ATOM 692 N N . ALA A 1 92 ? -2.157 2.619 -14.109 1.00 83.56 92 ALA A N 1
ATOM 693 C CA . ALA A 1 92 ? -2.111 4.051 -14.409 1.00 83.56 92 ALA A CA 1
ATOM 694 C C . ALA A 1 92 ? -3.383 4.512 -15.140 1.00 83.56 92 ALA A C 1
ATOM 696 O O . ALA A 1 92 ? -4.063 5.441 -14.692 1.00 83.56 92 ALA A O 1
ATOM 697 N N . GLU A 1 93 ? -3.803 3.778 -16.174 1.00 81.88 93 GLU A N 1
ATOM 698 C CA . GLU A 1 93 ? -5.021 4.096 -16.930 1.00 81.88 93 GLU A CA 1
ATOM 699 C C . GLU A 1 93 ? -6.283 4.006 -16.054 1.00 81.88 93 GLU A C 1
ATOM 701 O O . GLU A 1 93 ? -7.162 4.874 -16.060 1.00 81.88 93 GLU A O 1
ATOM 706 N N . ARG A 1 94 ? -6.362 2.970 -15.208 1.00 80.62 94 ARG A N 1
ATOM 707 C CA . ARG A 1 94 ? -7.468 2.821 -14.251 1.00 80.62 94 ARG A CA 1
ATOM 708 C C . ARG A 1 94 ? -7.481 3.934 -13.209 1.00 80.62 94 ARG A C 1
ATOM 710 O O . ARG A 1 94 ? -8.564 4.295 -12.750 1.00 80.62 94 ARG A O 1
ATOM 717 N N . LEU A 1 95 ? -6.324 4.466 -12.824 1.00 81.31 95 LEU A N 1
ATOM 718 C CA . LEU A 1 95 ? -6.213 5.550 -11.852 1.00 81.31 95 LEU A CA 1
ATOM 719 C C . LEU A 1 95 ? -6.670 6.894 -12.439 1.00 81.31 95 LEU A C 1
ATOM 721 O O . LEU A 1 95 ? -7.359 7.646 -11.744 1.00 81.31 95 LEU A O 1
ATOM 725 N N . ARG A 1 96 ? -6.361 7.138 -13.721 1.00 77.25 96 ARG A N 1
ATOM 726 C CA . ARG A 1 96 ? -6.733 8.344 -14.476 1.00 77.25 96 ARG A CA 1
ATOM 727 C C . ARG A 1 96 ? -8.218 8.376 -14.858 1.00 77.25 96 ARG A C 1
ATOM 729 O O . ARG A 1 96 ? -8.852 9.426 -14.774 1.00 77.25 96 ARG A O 1
ATOM 736 N N . GLN A 1 97 ? -8.805 7.235 -15.232 1.00 73.75 97 GLN A N 1
ATOM 737 C CA . GLN A 1 97 ? -10.190 7.182 -15.729 1.00 73.75 97 GLN A CA 1
ATOM 738 C C . GLN A 1 97 ? -11.264 6.924 -14.660 1.00 73.75 97 GLN A C 1
ATOM 740 O O . GLN A 1 97 ? -12.438 7.211 -14.906 1.00 73.75 97 GLN A O 1
ATOM 745 N N . ARG A 1 98 ? -10.931 6.361 -13.485 1.00 66.69 98 ARG A N 1
ATOM 746 C CA . ARG A 1 98 ? -11.957 5.973 -12.497 1.00 66.69 98 ARG A CA 1
ATOM 747 C C . ARG A 1 98 ? -12.112 6.930 -11.330 1.00 66.69 98 ARG A C 1
ATOM 749 O O . ARG A 1 98 ? -11.219 7.129 -10.506 1.00 66.69 98 ARG A O 1
ATOM 756 N N . GLU A 1 99 ? -13.351 7.370 -11.155 1.00 64.50 99 GLU A N 1
ATOM 757 C CA . GLU A 1 99 ? -13.805 8.030 -9.941 1.00 64.50 99 GLU A CA 1
ATOM 758 C C . GLU A 1 99 ? -13.826 7.061 -8.734 1.00 64.50 99 GLU A C 1
ATOM 760 O O . GLU A 1 99 ? -14.219 5.894 -8.860 1.00 64.50 99 GLU A O 1
ATOM 765 N N . PRO A 1 100 ? -13.474 7.535 -7.522 1.00 65.94 100 PRO A N 1
ATOM 766 C CA . PRO A 1 100 ? -13.403 6.716 -6.304 1.00 65.94 100 PRO A CA 1
ATOM 767 C C . PRO A 1 100 ? -14.717 6.021 -5.906 1.00 65.94 100 PRO A C 1
ATOM 769 O O . PRO A 1 100 ? -14.686 5.063 -5.133 1.00 65.94 100 PRO A O 1
ATOM 772 N N . GLY A 1 101 ? -15.868 6.475 -6.415 1.00 66.31 101 GLY A N 1
ATOM 773 C CA . GLY A 1 101 ? -17.179 5.889 -6.117 1.00 66.31 101 GLY A CA 1
ATOM 774 C C . GLY A 1 101 ? -17.354 4.461 -6.641 1.00 66.31 101 GLY A C 1
ATOM 775 O O . GLY A 1 101 ? -17.985 3.647 -5.971 1.00 66.31 101 GLY A O 1
ATOM 776 N N . GLN A 1 102 ? -16.742 4.127 -7.782 1.00 67.81 102 GLN A N 1
ATOM 777 C CA . GLN A 1 102 ? -16.863 2.794 -8.389 1.00 67.81 102 GLN A CA 1
ATOM 778 C C . GLN A 1 102 ? -15.781 1.807 -7.916 1.00 67.81 102 GLN A C 1
ATOM 780 O O . GLN A 1 102 ? -15.953 0.598 -8.029 1.00 67.81 102 GLN A O 1
ATOM 785 N N . MET A 1 103 ? -14.693 2.297 -7.310 1.00 75.44 103 MET A N 1
ATOM 786 C CA . MET A 1 103 ? -13.580 1.457 -6.839 1.00 75.44 103 MET A CA 1
ATOM 787 C C . MET A 1 103 ? -13.954 0.544 -5.663 1.00 75.44 103 MET A C 1
ATOM 789 O O . MET A 1 103 ? -13.347 -0.509 -5.486 1.00 75.44 103 MET A O 1
ATOM 793 N N . ARG A 1 104 ? -14.955 0.915 -4.855 1.00 83.56 104 ARG A N 1
ATOM 794 C CA . ARG A 1 104 ? -15.347 0.135 -3.667 1.00 83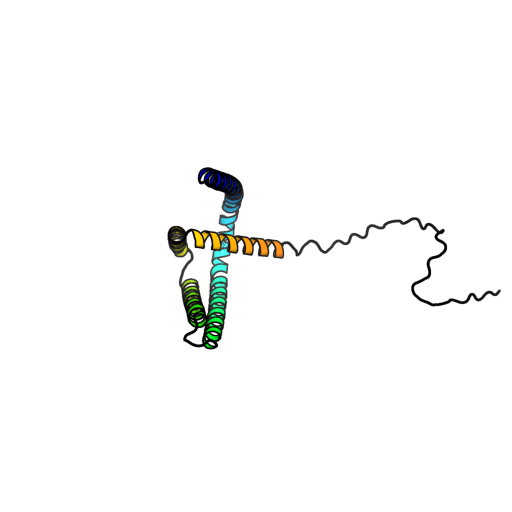.56 104 ARG A CA 1
ATOM 795 C C . ARG A 1 104 ? -15.825 -1.274 -4.021 1.00 83.56 104 ARG A C 1
ATOM 797 O O . ARG A 1 104 ? -15.397 -2.226 -3.375 1.00 83.56 104 ARG A O 1
ATOM 804 N N . ALA A 1 105 ? -16.673 -1.396 -5.043 1.00 84.44 105 ALA A N 1
ATOM 805 C CA . ALA A 1 105 ? -17.229 -2.681 -5.464 1.00 84.44 105 ALA A CA 1
ATOM 806 C C . ALA A 1 105 ? -16.134 -3.630 -5.981 1.00 84.44 105 ALA A C 1
ATOM 808 O O . ALA A 1 105 ? -16.118 -4.809 -5.629 1.00 84.44 105 ALA A O 1
ATOM 809 N N . ASP A 1 106 ? -15.173 -3.096 -6.735 1.00 85.06 106 ASP A N 1
ATOM 810 C CA . ASP A 1 106 ? -14.059 -3.873 -7.282 1.00 85.06 106 ASP A CA 1
ATOM 811 C C . ASP A 1 106 ? -13.076 -4.325 -6.200 1.00 85.06 106 ASP A C 1
ATOM 813 O O . ASP A 1 106 ? -12.608 -5.462 -6.224 1.00 85.06 106 ASP A O 1
ATOM 817 N N . VAL A 1 107 ? -12.783 -3.462 -5.219 1.00 89.12 107 VAL A N 1
ATOM 818 C CA . VAL A 1 107 ? -11.943 -3.831 -4.070 1.00 89.12 107 VAL A CA 1
ATOM 819 C C . VAL A 1 107 ? -12.607 -4.940 -3.255 1.00 89.12 107 VAL A C 1
ATOM 821 O O . VAL A 1 107 ? -11.937 -5.888 -2.850 1.00 89.12 107 VAL A O 1
ATOM 824 N N . GLU A 1 108 ? -13.922 -4.861 -3.038 1.00 90.56 108 GLU A N 1
ATOM 825 C CA . GLU A 1 108 ? -14.671 -5.886 -2.308 1.00 90.56 108 GLU A CA 1
ATOM 826 C C . GLU A 1 108 ? -14.694 -7.227 -3.057 1.00 90.56 108 GLU A C 1
ATOM 828 O O . GLU A 1 108 ? -14.531 -8.294 -2.459 1.00 90.56 108 GLU A O 1
ATOM 833 N N . ASP A 1 109 ? -14.882 -7.197 -4.375 1.00 93.19 109 ASP A N 1
ATOM 834 C CA . ASP A 1 109 ? -14.838 -8.391 -5.216 1.00 93.19 109 ASP A CA 1
ATOM 835 C C . ASP A 1 109 ? -13.425 -9.005 -5.264 1.00 93.19 109 ASP A C 1
ATOM 837 O O . ASP A 1 109 ? -13.263 -10.215 -5.079 1.00 93.19 109 ASP A O 1
ATOM 841 N N . PHE A 1 110 ? -12.381 -8.178 -5.385 1.00 92.44 110 PHE A N 1
ATOM 842 C CA . PHE A 1 110 ? -10.987 -8.620 -5.311 1.00 92.44 110 PHE A CA 1
ATOM 843 C C . PHE A 1 110 ? -10.655 -9.256 -3.957 1.00 92.44 110 PHE A C 1
ATOM 845 O O . PHE A 1 110 ? -10.073 -10.341 -3.923 1.00 92.44 110 PHE A O 1
ATOM 852 N N . ALA A 1 111 ? -11.051 -8.625 -2.848 1.00 94.31 111 ALA A N 1
ATOM 853 C CA . ALA A 1 111 ? -10.804 -9.136 -1.502 1.00 94.31 111 ALA A CA 1
ATOM 854 C C . ALA A 1 111 ? -11.478 -10.495 -1.271 1.00 94.31 111 ALA A C 1
ATOM 856 O O . ALA A 1 111 ? -10.893 -11.384 -0.651 1.00 94.31 111 ALA A O 1
ATOM 857 N N . ARG A 1 112 ? -12.689 -10.686 -1.813 1.00 95.44 112 ARG A N 1
ATOM 858 C CA . ARG A 1 112 ? -13.406 -11.967 -1.752 1.00 95.44 112 ARG A CA 1
ATOM 859 C C . ARG A 1 112 ? -12.751 -13.051 -2.602 1.00 95.44 112 ARG A C 1
ATOM 861 O O . ARG A 1 112 ? -12.689 -14.199 -2.167 1.00 95.44 112 ARG A O 1
ATOM 868 N N . LYS A 1 113 ? -12.260 -12.700 -3.791 1.00 96.62 113 LYS A N 1
ATOM 869 C CA . LYS A 1 113 ? -11.601 -13.639 -4.712 1.00 96.62 113 LYS A CA 1
ATOM 870 C C . LYS A 1 113 ? -10.190 -14.014 -4.258 1.00 96.62 113 LYS A C 1
ATOM 872 O O . LYS A 1 113 ? -9.783 -15.158 -4.424 1.00 96.62 113 LYS A O 1
ATOM 877 N N . ASN A 1 114 ? -9.460 -13.070 -3.665 1.00 96.12 114 ASN A N 1
ATOM 878 C CA . ASN A 1 114 ? -8.055 -13.216 -3.289 1.00 96.12 114 ASN A CA 1
ATOM 879 C C . ASN A 1 114 ? -7.794 -12.725 -1.851 1.00 96.12 114 ASN A C 1
ATOM 881 O O . ASN A 1 114 ? -7.057 -11.754 -1.651 1.00 96.12 114 ASN A O 1
ATOM 885 N N . PRO A 1 115 ? -8.340 -13.404 -0.823 1.00 93.56 115 PRO A N 1
ATOM 886 C CA . PRO A 1 115 ? -8.239 -12.942 0.562 1.00 93.56 115 PRO A CA 1
ATOM 887 C C . PRO A 1 115 ? -6.787 -12.834 1.043 1.00 93.56 115 PRO A C 1
ATOM 889 O O . PRO A 1 115 ? -6.439 -11.890 1.746 1.00 93.56 115 PRO A O 1
ATOM 892 N N . LEU A 1 116 ? -5.910 -13.756 0.626 1.00 96.12 116 LEU A N 1
ATOM 893 C CA . LEU A 1 116 ? -4.500 -13.735 1.026 1.00 96.12 116 LEU A CA 1
ATOM 894 C C . LEU A 1 116 ? -3.762 -12.491 0.503 1.00 96.12 116 LEU A C 1
ATOM 896 O O . LEU A 1 116 ? -3.037 -11.854 1.265 1.00 96.12 116 LEU A O 1
ATOM 900 N N . LEU A 1 117 ? -3.972 -12.123 -0.768 1.00 95.31 117 LEU A N 1
ATOM 901 C CA . LEU A 1 117 ? -3.347 -10.938 -1.365 1.00 95.31 117 LEU A CA 1
ATOM 902 C C . LEU A 1 117 ? -3.879 -9.651 -0.741 1.00 95.31 117 LEU A C 1
ATOM 904 O O . LEU A 1 117 ? -3.103 -8.737 -0.481 1.00 95.31 117 LEU A O 1
ATOM 908 N N . PHE A 1 118 ? -5.180 -9.595 -0.453 1.00 94.06 118 PHE A N 1
ATOM 909 C CA . PHE A 1 118 ? -5.777 -8.439 0.204 1.00 94.06 118 PHE A CA 1
ATOM 910 C C . PHE A 1 118 ? -5.167 -8.192 1.589 1.00 94.06 118 PHE A C 1
ATOM 912 O O . PHE A 1 118 ? -4.730 -7.080 1.872 1.00 94.06 118 PHE A O 1
ATOM 919 N N . TYR A 1 119 ? -5.064 -9.225 2.434 1.00 94.50 119 TYR A N 1
ATOM 920 C CA . TYR A 1 119 ? -4.444 -9.075 3.754 1.00 94.50 119 TYR A CA 1
ATOM 921 C C . TYR A 1 119 ? -2.952 -8.740 3.670 1.00 94.50 119 TYR A C 1
ATOM 923 O O . TYR A 1 119 ? -2.477 -7.914 4.448 1.00 94.50 119 TYR A O 1
ATOM 931 N N . ALA A 1 120 ? -2.218 -9.332 2.722 1.00 95.56 120 ALA A N 1
ATOM 932 C CA . ALA A 1 120 ? -0.812 -9.002 2.499 1.00 95.56 120 ALA A CA 1
ATOM 933 C C . ALA A 1 120 ? -0.637 -7.529 2.087 1.00 95.56 120 ALA A C 1
ATOM 935 O O . ALA A 1 120 ? 0.173 -6.816 2.677 1.00 95.56 120 ALA A O 1
ATOM 936 N N . GLY A 1 121 ? -1.444 -7.051 1.136 1.00 94.81 121 GLY A N 1
ATOM 937 C CA . GLY A 1 121 ? -1.441 -5.654 0.702 1.00 94.81 121 GLY A CA 1
ATOM 938 C C . GLY A 1 121 ? -1.841 -4.690 1.820 1.00 94.81 121 GLY A C 1
ATOM 939 O O . GLY A 1 121 ? -1.176 -3.678 2.019 1.00 94.81 121 GLY A O 1
ATOM 940 N N . ALA A 1 122 ? -2.866 -5.029 2.606 1.00 94.62 122 ALA A N 1
ATOM 941 C CA . ALA A 1 122 ? -3.299 -4.225 3.747 1.00 94.62 122 ALA A CA 1
ATOM 942 C C . ALA A 1 122 ? -2.216 -4.124 4.833 1.00 94.62 122 ALA A C 1
ATOM 944 O O . ALA A 1 122 ? -2.005 -3.047 5.385 1.00 94.62 122 ALA A O 1
ATOM 945 N N . ALA A 1 123 ? -1.495 -5.215 5.113 1.00 95.50 123 ALA A N 1
ATOM 946 C CA . ALA A 1 123 ? -0.393 -5.206 6.071 1.00 95.50 123 ALA A CA 1
ATOM 947 C C . ALA A 1 123 ? 0.765 -4.312 5.599 1.00 95.50 123 ALA A C 1
ATOM 949 O O . ALA A 1 123 ? 1.269 -3.500 6.375 1.00 95.50 123 ALA A O 1
ATOM 950 N N . LEU A 1 124 ? 1.154 -4.420 4.324 1.00 96.50 124 LEU A N 1
ATOM 951 C CA . LEU A 1 124 ? 2.195 -3.573 3.736 1.00 96.50 124 LEU A CA 1
ATOM 952 C C . LEU A 1 124 ? 1.779 -2.099 3.709 1.00 96.50 124 LEU A C 1
ATOM 954 O O . LEU A 1 124 ? 2.558 -1.240 4.116 1.00 96.50 124 LEU A O 1
ATOM 958 N N . GLY A 1 125 ? 0.542 -1.809 3.297 1.00 94.75 125 GLY A N 1
ATOM 959 C CA . GLY A 1 125 ? -0.009 -0.455 3.296 1.00 94.75 125 GLY A CA 1
ATOM 960 C C . GLY A 1 125 ? -0.074 0.143 4.701 1.00 94.75 125 GLY A C 1
ATOM 961 O O . GLY A 1 125 ? 0.384 1.261 4.917 1.00 94.75 125 GLY A O 1
ATOM 962 N N . GLY A 1 126 ? -0.553 -0.626 5.683 1.00 90.38 126 GLY A N 1
ATOM 963 C CA . GLY A 1 126 ? -0.579 -0.213 7.086 1.00 90.38 126 GLY A CA 1
ATOM 964 C C . GLY A 1 126 ? 0.819 0.063 7.645 1.00 90.38 126 GLY A C 1
ATOM 965 O O . GLY A 1 126 ? 1.024 1.074 8.311 1.00 90.38 126 GLY A O 1
ATOM 966 N N . PHE A 1 127 ? 1.805 -0.781 7.326 1.00 94.94 127 PHE A N 1
ATOM 967 C CA . PHE A 1 127 ? 3.197 -0.550 7.716 1.00 94.94 127 PHE A CA 1
ATOM 968 C C . PHE A 1 127 ? 3.788 0.700 7.058 1.00 94.94 127 PHE A C 1
ATOM 970 O O . PHE A 1 127 ? 4.459 1.477 7.734 1.00 94.94 127 PHE A O 1
ATOM 977 N N . ALA A 1 128 ? 3.539 0.916 5.764 1.00 93.88 128 ALA A N 1
ATOM 978 C CA . ALA A 1 128 ? 4.012 2.100 5.053 1.00 93.88 128 ALA A CA 1
ATOM 979 C C . ALA A 1 128 ? 3.447 3.384 5.677 1.00 93.88 128 ALA A C 1
ATOM 981 O O . ALA A 1 128 ? 4.205 4.312 5.961 1.00 93.88 128 ALA A O 1
ATOM 982 N N . LEU A 1 129 ? 2.145 3.400 5.983 1.00 92.88 129 LEU A N 1
ATOM 983 C CA . LEU A 1 129 ? 1.496 4.507 6.687 1.00 92.88 129 LEU A CA 1
ATOM 984 C C . LEU A 1 129 ? 2.073 4.704 8.094 1.00 92.88 129 LEU A C 1
ATOM 986 O O . LEU A 1 129 ? 2.414 5.825 8.458 1.00 92.88 129 LEU A O 1
ATOM 990 N N . ALA A 1 130 ? 2.262 3.630 8.866 1.00 91.94 130 ALA A N 1
ATOM 991 C CA . ALA A 1 130 ? 2.873 3.703 10.195 1.00 91.94 130 ALA A CA 1
ATOM 992 C C . ALA A 1 130 ? 4.316 4.229 10.137 1.00 91.94 130 ALA A C 1
ATOM 994 O O . ALA A 1 130 ? 4.746 5.000 10.996 1.00 91.94 130 ALA A O 1
ATOM 995 N N . ARG A 1 131 ? 5.072 3.840 9.106 1.00 88.94 131 ARG A N 1
ATOM 996 C CA . ARG A 1 131 ? 6.434 4.319 8.878 1.00 88.94 131 ARG A CA 1
ATOM 997 C C . ARG A 1 131 ? 6.457 5.792 8.485 1.00 88.94 131 ARG A C 1
ATOM 999 O O . ARG A 1 131 ? 7.323 6.507 8.984 1.00 88.94 131 ARG A O 1
ATOM 1006 N N . LEU A 1 132 ? 5.522 6.239 7.650 1.00 90.69 132 LEU A N 1
ATOM 1007 C CA . LEU A 1 132 ? 5.389 7.649 7.299 1.00 90.69 132 LEU A CA 1
ATOM 1008 C C . LEU A 1 132 ? 4.995 8.474 8.527 1.00 90.69 132 LEU A C 1
ATOM 1010 O O . LEU A 1 132 ? 5.686 9.431 8.838 1.00 90.69 132 LEU A O 1
ATOM 1014 N N . ALA A 1 133 ? 3.994 8.038 9.294 1.00 89.81 133 ALA A N 1
ATOM 1015 C CA . ALA A 1 133 ? 3.593 8.690 10.542 1.00 89.81 133 ALA A CA 1
ATOM 1016 C C . ALA A 1 133 ? 4.752 8.781 11.558 1.00 89.81 133 ALA A C 1
ATOM 1018 O O . ALA A 1 133 ? 4.948 9.801 12.218 1.00 89.81 133 ALA A O 1
ATOM 1019 N N . LYS A 1 134 ? 5.579 7.729 11.659 1.00 85.38 134 LYS A N 1
ATOM 1020 C CA . LYS A 1 134 ? 6.802 7.726 12.483 1.00 85.38 134 LYS A CA 1
ATOM 1021 C C . LYS A 1 134 ? 7.851 8.722 11.978 1.00 85.38 134 LYS A C 1
ATOM 1023 O O . LYS A 1 134 ? 8.601 9.255 12.793 1.00 85.38 134 LYS A O 1
ATOM 1028 N N . ALA A 1 135 ? 7.947 8.914 10.663 1.00 82.12 135 ALA A N 1
ATOM 1029 C CA . ALA A 1 135 ? 8.879 9.848 10.042 1.00 82.12 135 ALA A CA 1
ATOM 1030 C C . ALA A 1 135 ? 8.414 11.301 10.213 1.00 82.12 135 ALA A C 1
ATOM 1032 O O . ALA A 1 135 ? 9.214 12.134 10.617 1.00 82.12 135 ALA A O 1
ATOM 1033 N N . THR A 1 136 ? 7.122 11.580 10.021 1.00 73.88 136 THR A N 1
ATOM 1034 C CA . THR A 1 136 ? 6.537 12.921 10.190 1.00 73.88 136 THR A CA 1
ATOM 1035 C C . THR A 1 136 ? 6.516 13.375 11.651 1.00 73.88 136 THR A C 1
ATOM 1037 O O . THR A 1 136 ? 6.571 14.563 11.932 1.00 73.88 136 THR A O 1
ATOM 1040 N N . GLY A 1 137 ? 6.457 12.442 12.607 1.00 59.28 137 GLY A N 1
ATOM 1041 C CA . GLY A 1 137 ? 6.508 12.745 14.043 1.00 59.28 137 GLY A CA 1
ATOM 1042 C C . GLY A 1 137 ? 7.910 13.023 14.601 1.00 59.28 137 GLY A C 1
ATOM 1043 O O . GLY A 1 137 ? 8.050 13.190 15.810 1.00 59.28 137 GLY A O 1
ATOM 1044 N N . ARG A 1 138 ? 8.959 13.023 13.767 1.00 57.16 138 ARG A N 1
ATOM 1045 C CA . ARG A 1 138 ? 10.358 13.197 14.198 1.00 57.16 138 ARG A CA 1
ATOM 1046 C C . ARG A 1 138 ? 10.893 14.625 14.019 1.00 57.16 138 ARG A C 1
ATOM 1048 O O . ARG A 1 138 ? 12.071 14.850 14.254 1.00 57.16 138 ARG A O 1
ATOM 1055 N N . GLU A 1 139 ? 10.031 15.575 13.668 1.00 53.50 139 GLU A N 1
ATOM 1056 C CA . GLU A 1 139 ? 10.386 16.976 13.385 1.00 53.50 139 GLU A CA 1
ATOM 1057 C C . GLU A 1 139 ? 10.163 17.943 14.569 1.00 53.50 139 GLU A C 1
ATOM 1059 O O . GLU A 1 139 ? 10.144 19.153 14.379 1.00 53.50 139 GLU A O 1
ATOM 1064 N N . GLY A 1 140 ? 10.006 17.440 15.804 1.00 52.09 140 GLY A N 1
ATOM 1065 C CA . GLY A 1 140 ? 9.660 18.278 16.967 1.00 52.09 140 GLY A CA 1
ATOM 1066 C C . GLY A 1 140 ? 10.380 17.986 18.287 1.00 52.09 140 GLY A C 1
ATOM 1067 O O . GLY A 1 140 ? 9.905 18.450 19.318 1.00 52.09 140 GLY A O 1
ATOM 1068 N N . ALA A 1 141 ? 11.474 17.217 18.302 1.00 50.94 141 ALA A N 1
ATOM 1069 C CA . ALA A 1 141 ? 12.161 16.840 19.550 1.00 50.94 141 ALA A CA 1
ATOM 1070 C C . ALA A 1 141 ? 13.680 17.101 19.549 1.00 50.94 141 ALA A C 1
ATOM 1072 O O . ALA A 1 141 ? 14.403 16.458 20.300 1.00 50.94 141 ALA A O 1
ATOM 1073 N N . ASP A 1 142 ? 14.146 18.050 18.736 1.00 50.00 142 ASP A N 1
ATOM 1074 C CA . ASP A 1 142 ? 15.527 18.555 18.741 1.00 50.00 142 ASP A CA 1
ATOM 1075 C C . ASP A 1 142 ? 15.490 20.093 18.755 1.00 50.00 142 ASP A C 1
ATOM 1077 O O . ASP A 1 142 ? 15.749 20.751 17.753 1.00 50.00 142 ASP A O 1
ATOM 1081 N N . ALA A 1 143 ? 15.049 20.674 19.874 1.00 53.38 143 ALA A N 1
ATOM 1082 C CA . ALA A 1 143 ? 15.283 22.080 20.218 1.00 53.38 143 ALA A CA 1
ATOM 1083 C C . ALA A 1 143 ? 14.886 22.337 21.677 1.00 53.38 143 ALA A C 1
ATOM 1085 O O . ALA A 1 143 ? 13.906 23.028 21.936 1.00 53.38 143 ALA A O 1
ATOM 1086 N N . SER A 1 144 ? 15.609 21.735 22.621 1.00 45.97 144 SER A N 1
ATOM 1087 C CA . SER A 1 144 ? 15.826 22.239 23.988 1.00 45.97 144 SER A CA 1
ATOM 1088 C C . SER A 1 144 ? 16.906 21.362 24.622 1.00 45.97 144 SER A C 1
ATOM 1090 O O . SER A 1 144 ? 16.630 20.519 25.471 1.00 45.97 144 SER A O 1
ATOM 1092 N N . GLU A 1 145 ? 18.148 21.535 24.166 1.00 51.09 145 GLU A N 1
ATOM 1093 C CA . GLU A 1 145 ? 19.308 21.336 25.037 1.00 51.09 145 GLU A CA 1
ATOM 1094 C C . GLU A 1 145 ? 19.201 22.431 26.115 1.00 51.09 145 GLU A C 1
ATOM 1096 O O . GLU A 1 145 ? 19.729 23.533 25.987 1.00 51.09 145 GLU A O 1
ATOM 1101 N N . GLU A 1 146 ? 18.368 22.175 27.123 1.00 51.38 146 GLU A N 1
ATOM 1102 C CA . GLU A 1 146 ? 18.429 22.865 28.405 1.00 51.38 146 GLU A CA 1
ATOM 1103 C C . GLU A 1 146 ? 19.711 22.350 29.064 1.00 51.38 146 GLU A C 1
ATOM 1105 O O . GLU A 1 146 ? 19.725 21.252 29.618 1.00 51.38 146 GLU A O 1
ATOM 1110 N N . ASP A 1 147 ? 20.808 23.095 28.891 1.00 49.94 147 ASP A N 1
ATOM 1111 C CA . ASP A 1 147 ? 22.016 22.993 29.712 1.00 49.94 147 ASP A CA 1
ATOM 1112 C C . ASP A 1 147 ? 21.577 23.056 31.184 1.00 49.94 147 ASP A C 1
ATOM 1114 O O . ASP A 1 147 ? 21.136 24.119 31.628 1.00 49.94 147 ASP A O 1
ATOM 1118 N N . PRO A 1 1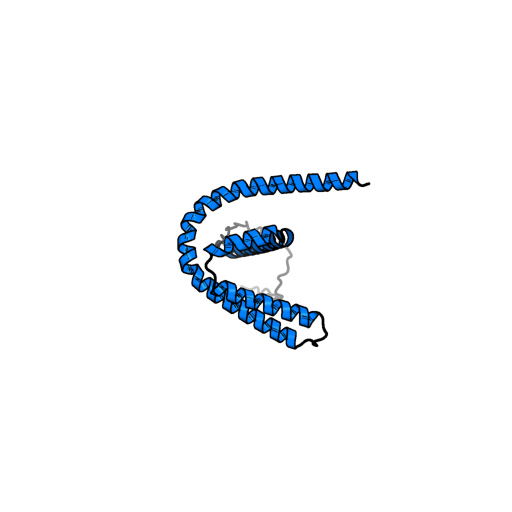48 ? 21.667 21.970 31.970 1.00 50.06 148 PRO A N 1
ATOM 1119 C CA . PRO A 1 148 ? 21.638 22.102 33.406 1.00 50.06 148 PRO A CA 1
ATOM 1120 C C . PRO A 1 148 ? 23.024 22.601 33.799 1.00 50.06 148 PRO A C 1
ATOM 1122 O O . PRO A 1 148 ? 24.019 21.886 33.671 1.00 50.06 148 PRO A O 1
ATOM 1125 N N . ASP A 1 149 ? 23.077 23.839 34.266 1.00 56.16 149 ASP A N 1
ATOM 1126 C CA . ASP A 1 149 ? 24.137 24.408 35.088 1.00 56.16 149 ASP A CA 1
ATOM 1127 C C . ASP A 1 149 ? 24.448 23.489 36.289 1.00 56.16 149 ASP A C 1
ATOM 1129 O O . ASP A 1 149 ? 24.022 23.699 37.423 1.00 56.16 149 ASP A O 1
ATOM 1133 N N . GLU A 1 150 ? 25.208 22.422 36.034 1.00 55.62 150 GLU A N 1
ATOM 1134 C CA . GLU A 1 150 ? 25.799 21.577 37.061 1.00 55.62 150 GLU A CA 1
ATOM 1135 C C . GLU A 1 150 ? 27.003 22.312 37.656 1.00 55.62 150 GLU A C 1
ATOM 1137 O O . GLU A 1 150 ? 28.131 22.288 37.158 1.00 55.62 150 GLU A O 1
ATOM 1142 N N . ASP A 1 151 ? 26.710 22.992 38.758 1.00 53.81 151 ASP A N 1
ATOM 1143 C CA . ASP A 1 151 ? 27.632 23.438 39.792 1.00 53.81 151 ASP A CA 1
ATOM 1144 C C . ASP A 1 151 ? 28.460 22.243 40.309 1.00 53.81 151 ASP A C 1
ATOM 1146 O O . ASP A 1 151 ? 28.084 21.535 41.247 1.00 53.81 151 ASP A O 1
ATOM 1150 N N . TYR A 1 152 ? 29.589 21.969 39.652 1.00 61.19 152 TYR A N 1
ATOM 1151 C CA . TYR A 1 152 ? 30.596 21.039 40.152 1.00 61.19 152 TYR A CA 1
ATOM 1152 C C . TYR A 1 152 ? 31.490 21.770 41.163 1.00 61.19 152 TYR A C 1
ATOM 1154 O O . TYR A 1 152 ? 32.290 22.620 40.756 1.00 61.19 152 TYR A O 1
ATOM 1162 N N . PRO A 1 153 ? 31.462 21.418 42.465 1.00 51.34 153 PRO A N 1
ATOM 1163 C CA . PRO A 1 153 ? 32.462 21.914 43.394 1.00 51.34 153 PRO A CA 1
ATOM 1164 C C . PRO A 1 153 ? 33.826 21.361 42.975 1.00 51.34 153 PRO A C 1
ATOM 1166 O O . PRO A 1 153 ? 34.099 20.159 43.058 1.00 51.34 153 PRO A O 1
ATOM 1169 N N . PHE A 1 154 ? 34.672 22.270 42.503 1.00 57.66 154 PHE A N 1
ATOM 1170 C CA . PHE A 1 154 ? 36.064 22.042 42.148 1.00 57.66 154 PHE A CA 1
ATOM 1171 C C . PHE A 1 154 ? 36.785 21.399 43.347 1.00 57.66 154 PHE A C 1
ATOM 1173 O O . PHE A 1 154 ? 36.959 22.014 44.398 1.00 57.66 154 PHE A O 1
ATOM 1180 N N . ARG A 1 155 ? 37.138 20.115 43.226 1.00 56.94 155 ARG A N 1
ATOM 1181 C CA . ARG A 1 155 ? 38.000 19.405 44.179 1.00 56.94 155 ARG A CA 1
ATOM 1182 C C . ARG A 1 155 ? 39.440 19.536 43.689 1.00 56.94 155 ARG A C 1
ATOM 1184 O O . ARG A 1 155 ? 39.831 18.830 42.765 1.00 56.94 155 ARG A O 1
ATOM 1191 N N . ASP A 1 156 ? 40.206 20.414 44.326 1.00 56.31 156 ASP A N 1
ATOM 1192 C CA . ASP A 1 156 ? 41.585 20.792 43.969 1.00 56.31 156 ASP A CA 1
ATOM 1193 C C . ASP A 1 156 ? 42.679 19.722 44.195 1.00 56.31 156 ASP A C 1
ATOM 1195 O O . ASP A 1 156 ? 43.860 20.024 44.067 1.00 56.31 156 ASP A O 1
ATOM 1199 N N . ASP A 1 157 ? 42.352 18.453 44.457 1.00 59.59 157 ASP A N 1
ATOM 1200 C CA . ASP A 1 157 ? 43.358 17.462 44.878 1.00 59.59 157 ASP A CA 1
ATOM 1201 C C . ASP A 1 157 ? 43.329 16.158 44.062 1.00 59.59 157 ASP A C 1
ATOM 1203 O O . ASP A 1 157 ? 43.146 15.068 44.609 1.00 59.59 157 ASP A O 1
ATOM 1207 N N . ILE A 1 158 ? 43.576 16.230 42.747 1.00 51.62 158 ILE A N 1
ATOM 1208 C CA . ILE A 1 158 ? 44.006 15.045 41.976 1.00 51.62 158 ILE A CA 1
ATOM 1209 C C . ILE A 1 158 ? 45.421 15.272 41.421 1.00 51.62 158 ILE A C 1
ATOM 1211 O O . ILE A 1 158 ? 45.587 15.749 40.296 1.00 51.62 158 ILE A O 1
ATOM 1215 N N . PRO A 1 159 ? 46.474 14.919 42.183 1.00 53.69 159 PRO A N 1
ATOM 1216 C CA . PRO A 1 159 ? 47.840 14.936 41.684 1.00 53.69 159 PRO A CA 1
ATOM 1217 C C . PRO A 1 159 ? 48.025 13.833 40.633 1.00 53.69 159 PRO A C 1
ATOM 1219 O O . PRO A 1 159 ? 47.844 12.653 40.932 1.00 53.69 159 PRO A O 1
ATOM 1222 N N . GLY A 1 160 ? 48.445 14.203 39.419 1.00 57.41 160 GLY A N 1
ATOM 1223 C CA . GLY A 1 160 ? 49.044 13.253 38.473 1.00 57.41 160 GLY A CA 1
ATOM 1224 C C . GLY A 1 160 ? 48.287 12.944 37.178 1.00 57.41 160 GLY A C 1
ATOM 1225 O O . GLY A 1 160 ? 48.479 11.854 36.643 1.00 57.41 160 GLY A O 1
ATOM 1226 N N . TYR A 1 161 ? 47.500 13.870 36.621 1.00 54.44 161 TYR A N 1
ATOM 1227 C CA . TYR A 1 161 ? 47.060 13.751 35.223 1.00 54.44 161 TYR A CA 1
ATOM 1228 C C . TYR A 1 161 ? 47.978 14.540 34.272 1.00 54.44 161 TYR A C 1
ATOM 1230 O O . TYR A 1 161 ? 48.084 15.759 34.409 1.00 54.44 161 TYR A O 1
ATOM 1238 N N . PRO A 1 162 ? 48.647 13.891 33.299 1.00 51.41 162 PRO A N 1
ATOM 1239 C CA . PRO A 1 162 ? 49.361 14.600 32.243 1.00 51.41 162 PRO A CA 1
ATOM 1240 C C . PRO A 1 162 ? 48.382 15.177 31.207 1.00 51.41 162 PRO A C 1
ATOM 1242 O O . PRO A 1 162 ? 47.486 14.484 30.723 1.00 51.41 162 PRO A O 1
ATOM 1245 N N . ASP A 1 163 ? 48.582 16.447 30.846 1.00 54.66 163 ASP A N 1
ATOM 1246 C CA . ASP A 1 163 ? 47.840 17.150 29.794 1.00 54.66 163 ASP A CA 1
ATOM 1247 C C . ASP A 1 163 ? 48.135 16.533 28.407 1.00 54.66 163 ASP A C 1
ATOM 1249 O O . ASP A 1 163 ? 49.281 16.229 28.060 1.00 54.66 163 ASP A O 1
ATOM 1253 N N . ARG A 1 164 ? 47.090 16.350 27.585 1.00 58.81 164 ARG A N 1
ATOM 1254 C CA . ARG A 1 164 ? 47.136 15.753 26.233 1.00 58.81 164 ARG A CA 1
ATOM 1255 C C . ARG A 1 164 ? 47.889 16.623 25.222 1.00 58.81 164 ARG A C 1
ATOM 1257 O O . ARG A 1 164 ? 48.104 16.203 24.085 1.00 58.81 164 ARG A O 1
ATOM 1264 N N . LYS A 1 165 ? 48.290 17.837 25.596 1.00 56.12 165 LYS A N 1
ATOM 1265 C CA . LYS A 1 165 ? 49.150 18.688 24.775 1.00 56.12 165 LYS A CA 1
ATOM 1266 C C . LYS A 1 165 ? 50.521 18.760 25.425 1.00 56.12 165 LYS A C 1
ATOM 1268 O O . LYS A 1 165 ? 50.710 19.492 26.384 1.00 56.12 165 LYS A O 1
ATOM 1273 N N . GLY A 1 166 ? 51.478 18.015 24.867 1.00 49.06 166 GLY A N 1
ATOM 1274 C CA . GLY A 1 166 ? 52.892 18.009 25.254 1.00 49.06 166 GLY A CA 1
ATOM 1275 C C . GLY A 1 166 ? 53.577 19.368 25.082 1.00 49.06 166 GLY A C 1
ATOM 1276 O O . GLY A 1 166 ? 54.451 19.531 24.235 1.00 49.06 166 GLY A O 1
ATOM 1277 N N . ARG A 1 167 ? 53.185 20.352 25.891 1.00 45.00 167 ARG A N 1
ATOM 1278 C CA . ARG A 1 167 ? 53.862 21.628 26.045 1.00 45.00 167 ARG A CA 1
ATOM 1279 C C . ARG A 1 167 ? 54.380 21.694 27.470 1.00 45.00 167 ARG A C 1
ATOM 1281 O O . ARG A 1 167 ? 53.648 21.988 28.405 1.00 45.00 167 ARG A O 1
ATOM 1288 N N . VAL A 1 168 ? 55.672 21.423 27.604 1.00 50.28 168 VAL A N 1
ATOM 1289 C CA . VAL A 1 168 ? 56.438 21.725 28.809 1.00 50.28 168 VAL A CA 1
ATOM 1290 C C . VAL A 1 168 ? 56.467 23.248 28.924 1.00 50.28 168 VAL A C 1
ATOM 1292 O O . VAL A 1 168 ? 57.225 23.911 28.218 1.00 50.28 168 VAL A O 1
ATOM 1295 N N . THR A 1 169 ? 55.598 23.837 29.743 1.00 53.09 169 THR A N 1
ATOM 1296 C CA . THR A 1 169 ? 55.797 25.225 30.162 1.00 53.09 169 THR A CA 1
ATOM 1297 C C . THR A 1 169 ? 56.862 25.190 31.242 1.00 53.09 169 THR A C 1
ATOM 1299 O O . THR A 1 169 ? 56.588 24.866 32.397 1.00 53.09 169 THR A O 1
ATOM 1302 N N . ASN A 1 170 ? 58.102 25.436 30.822 1.00 46.38 170 ASN A N 1
ATOM 1303 C CA . ASN A 1 170 ? 59.205 25.711 31.728 1.00 46.38 170 ASN A CA 1
ATOM 1304 C C . ASN A 1 170 ? 58.771 26.811 32.696 1.00 46.38 170 ASN A C 1
ATOM 1306 O O . ASN A 1 170 ? 58.311 27.872 32.272 1.00 46.38 170 ASN A O 1
ATOM 1310 N N . GLY A 1 171 ? 58.913 26.535 33.989 1.00 50.38 171 GLY A N 1
ATOM 1311 C CA . GLY A 1 171 ? 58.855 27.570 34.999 1.00 50.38 171 GLY A CA 1
ATOM 1312 C C . GLY A 1 171 ? 59.958 28.587 34.742 1.00 50.38 171 GLY A C 1
ATOM 1313 O O . GLY A 1 171 ? 61.132 28.226 34.723 1.00 50.38 171 GLY A O 1
ATOM 1314 N N . ASP A 1 172 ? 59.574 29.849 34.605 1.00 47.09 172 ASP A N 1
ATOM 1315 C CA . ASP A 1 172 ? 60.465 30.962 34.886 1.00 47.09 172 ASP A CA 1
ATOM 1316 C C . ASP A 1 172 ? 60.004 31.610 36.187 1.00 47.09 172 ASP A C 1
ATOM 1318 O O . ASP A 1 172 ? 59.043 32.375 36.267 1.00 47.09 172 ASP A O 1
ATOM 1322 N N . ALA A 1 173 ? 60.727 31.250 37.241 1.00 48.44 173 ALA A N 1
ATOM 1323 C CA . ALA A 1 173 ? 60.930 32.127 38.369 1.00 48.44 173 ALA A CA 1
ATOM 1324 C C . ALA A 1 173 ? 61.597 33.416 37.867 1.00 48.44 173 ALA A C 1
ATOM 1326 O O . ALA A 1 173 ? 62.585 33.333 37.138 1.00 48.44 173 ALA A O 1
ATOM 1327 N N . ARG A 1 174 ? 61.145 34.582 38.340 1.00 46.97 174 ARG A N 1
ATOM 1328 C CA . ARG A 1 174 ? 61.968 35.551 39.094 1.00 46.97 174 ARG A CA 1
ATOM 1329 C C . ARG A 1 174 ? 61.317 36.940 39.170 1.00 46.97 174 ARG A C 1
ATOM 1331 O O . ARG A 1 174 ? 61.106 37.572 38.145 1.00 46.97 174 ARG A O 1
ATOM 1338 N N . ARG A 1 175 ? 61.276 37.405 40.426 1.00 45.88 175 ARG A N 1
ATOM 1339 C CA . ARG A 1 175 ? 61.259 38.783 40.954 1.00 45.88 175 ARG A CA 1
ATOM 1340 C C . ARG A 1 175 ? 59.984 39.602 40.828 1.00 45.88 175 ARG A C 1
ATOM 1342 O O . ARG A 1 175 ? 59.644 40.026 39.710 1.00 45.88 175 ARG A O 1
#

Foldseek 3Di:
DVVVVVVVVVVVVVVVVVVCVVVCVVVVVVCVVVVVVVVVVCVVVVQVVLLVVLVVLLVVLVVLQVVLVVDDPPDPSNVVSPVSSVVSNVVSVCSNPDDPVPVVVVLVVCCVVCVPVNVVVVVVVVVVVVVVVVVVVPPPPPPDPPPDPPPDDDDPDDPDDDDPDPDPPDDDDDD

Organism: NCBI:txid2603819